Protein AF-X0UGD8-F1 (afdb_monomer_lite)

Secondary structure (DSSP, 8-state):
--BTTTEEEPPSPP-PPTT-S-----EEE---SS----EEEEEE--PPSSSPPPS--EEEEEE---SSPPPEEES-S-----TTS-------EEESS--SS-EEE-----TT-SSPBTTTB--PPSPEEE-TT-

InterPro domains:
  IPR003644 Na-Ca exchanger/integrin-beta4 [PF03160] (5-66)
  IPR038081 CalX-like domain superfamily [G3DSA:2.60.40.2030] (1-69)
  IPR038081 CalX-like domain superfamily [G3DSA:2.60.40.2030] (70-134)
  IPR038081 CalX-like domain superfamily [SSF141072] (4-68)
  IPR038081 CalX-like domain superfamily [SSF141072] (68-133)

Foldseek 3Di:
DDDPPFKHKDDDDDDQDPPGDDDDIDIGTDDPLADPAKDKDKDAADADPPDGDDPPGIDIDIDGDPPSDWDKDWPDPDDDDDPVDDDDDDTDIDTPDAHQAKDFAFDDDDPVDPDDDPPRDDDDDDDDIDGHPD

Radius of gyration: 26.18 Å; chains: 1; bounding box: 64×23×70 Å

Organism: NCBI:txid412755

Structure (mmCIF, N/CA/C/O backbone):
data_AF-X0UGD8-F1
#
_entry.id   AF-X0UGD8-F1
#
loop_
_atom_site.group_PDB
_atom_site.id
_atom_site.type_symbol
_atom_site.label_atom_id
_atom_site.label_alt_id
_atom_site.label_comp_id
_atom_site.label_asym_id
_atom_site.label_entity_id
_atom_site.label_seq_id
_atom_site.pdbx_PDB_ins_code
_atom_site.Cartn_x
_atom_site.Cartn_y
_atom_site.Cartn_z
_atom_site.occupancy
_atom_site.B_iso_or_equiv
_atom_site.auth_seq_id
_atom_site.auth_comp_id
_atom_site.auth_asym_id
_atom_site.auth_atom_id
_atom_site.pdbx_PDB_model_num
ATOM 1 N N . ALA A 1 1 ? 0.427 -1.119 -9.848 1.00 80.38 1 ALA A N 1
ATOM 2 C CA . ALA A 1 1 ? 0.998 -0.159 -10.786 1.00 80.38 1 ALA A CA 1
ATOM 3 C C . ALA A 1 1 ? 0.346 -0.364 -12.143 1.00 80.38 1 ALA A C 1
ATOM 5 O O . ALA A 1 1 ? 0.841 -1.088 -13.010 1.00 80.38 1 ALA A O 1
ATOM 6 N N . ALA A 1 2 ? -0.818 0.240 -12.306 1.00 86.06 2 ALA A N 1
ATOM 7 C CA . ALA A 1 2 ? -1.537 0.468 -13.531 1.00 86.06 2 ALA A CA 1
ATOM 8 C C . ALA A 1 2 ? -0.972 1.688 -14.278 1.00 86.06 2 ALA A C 1
ATOM 10 O O . ALA A 1 2 ? -0.637 2.732 -13.713 1.00 86.06 2 ALA A O 1
ATOM 11 N N . LEU A 1 3 ? -0.889 1.553 -15.603 1.00 86.19 3 LEU A N 1
ATOM 12 C CA . LEU A 1 3 ? -0.499 2.642 -16.492 1.00 86.19 3 LEU A CA 1
ATOM 13 C C . LEU A 1 3 ? -1.537 3.773 -16.418 1.00 86.19 3 LEU A C 1
ATOM 15 O O . LEU A 1 3 ? -2.735 3.515 -16.462 1.00 86.19 3 LEU A O 1
ATOM 19 N N . THR A 1 4 ? -1.072 5.020 -16.380 1.00 89.81 4 THR A N 1
ATOM 20 C CA . THR A 1 4 ? -1.844 6.273 -16.246 1.00 89.81 4 THR A CA 1
ATOM 21 C C . THR A 1 4 ? -2.548 6.519 -14.911 1.00 89.81 4 THR A C 1
ATOM 23 O O . THR A 1 4 ? -2.941 7.661 -14.684 1.00 89.81 4 THR A O 1
ATOM 26 N N . THR A 1 5 ? -2.645 5.521 -14.029 1.00 90.19 5 THR A N 1
ATOM 27 C CA . THR A 1 5 ? -3.079 5.720 -12.634 1.00 90.19 5 THR A CA 1
ATOM 28 C C . THR A 1 5 ? -1.874 5.926 -11.724 1.00 90.19 5 THR A C 1
ATOM 30 O O . THR A 1 5 ? -1.809 6.951 -11.057 1.00 90.19 5 THR A O 1
ATOM 33 N N . ASP A 1 6 ? -0.876 5.038 -11.812 1.00 92.44 6 ASP A N 1
ATOM 34 C CA . ASP A 1 6 ? 0.233 5.000 -10.838 1.00 92.44 6 ASP A CA 1
ATOM 35 C C . ASP A 1 6 ? 1.537 5.478 -11.477 1.00 92.44 6 ASP A C 1
ATOM 37 O O . ASP A 1 6 ? 2.432 6.023 -10.830 1.00 92.44 6 ASP A O 1
ATOM 41 N N . TYR A 1 7 ? 1.657 5.309 -12.797 1.00 96.62 7 TYR A N 1
ATOM 42 C CA . TYR A 1 7 ? 2.792 5.817 -13.555 1.00 96.62 7 TYR A CA 1
ATOM 43 C C . TYR A 1 7 ? 2.479 6.076 -15.029 1.00 96.62 7 TYR A C 1
ATOM 45 O O . TYR A 1 7 ? 1.563 5.511 -15.627 1.00 96.62 7 TYR A O 1
ATOM 53 N N . THR A 1 8 ? 3.323 6.889 -15.656 1.00 96.88 8 THR A N 1
ATOM 54 C CA . THR A 1 8 ? 3.482 6.951 -17.113 1.00 96.88 8 THR A CA 1
ATOM 55 C C . THR A 1 8 ? 4.902 6.561 -17.497 1.00 96.88 8 THR A C 1
ATOM 57 O O . THR A 1 8 ? 5.828 6.672 -16.694 1.00 96.88 8 THR A O 1
ATOM 60 N N . ILE A 1 9 ? 5.082 6.092 -18.728 1.00 96.62 9 ILE A N 1
ATOM 61 C CA . ILE A 1 9 ? 6.381 5.690 -19.269 1.00 96.62 9 ILE A CA 1
ATOM 62 C C . ILE A 1 9 ? 6.540 6.250 -20.680 1.00 96.62 9 ILE A C 1
ATOM 64 O O . ILE A 1 9 ? 5.570 6.341 -21.435 1.00 96.62 9 ILE A O 1
ATOM 68 N N . GLU A 1 10 ? 7.762 6.644 -21.031 1.00 93.56 10 GLU A N 1
ATOM 69 C CA . GLU A 1 10 ? 8.096 7.090 -22.383 1.00 93.56 10 GLU A CA 1
ATOM 70 C C . GLU A 1 10 ? 7.765 6.035 -23.449 1.00 93.56 10 GLU A C 1
ATOM 72 O O . GLU A 1 10 ? 7.836 4.823 -23.229 1.00 93.56 10 GLU A O 1
ATOM 77 N N . THR A 1 11 ? 7.423 6.504 -24.650 1.00 91.81 11 THR A N 1
ATOM 78 C CA . THR A 1 11 ? 7.095 5.621 -25.770 1.00 91.81 11 THR A CA 1
ATOM 79 C C . THR A 1 11 ? 8.330 4.878 -26.268 1.00 91.81 11 THR A C 1
ATOM 81 O O . THR A 1 11 ? 9.352 5.486 -26.580 1.00 91.81 11 THR A O 1
ATOM 84 N N . SER A 1 12 ? 8.199 3.566 -26.434 1.00 93.88 12 SER A N 1
ATOM 85 C CA . SER A 1 12 ? 9.190 2.732 -27.115 1.00 93.88 12 SER A CA 1
ATOM 86 C C . SER A 1 12 ? 9.176 2.969 -28.640 1.00 93.88 12 SER A C 1
ATOM 88 O O . SER A 1 12 ? 8.091 3.144 -29.203 1.00 93.88 12 SER A O 1
ATOM 90 N N . PRO A 1 13 ? 10.332 2.923 -29.339 1.00 95.62 13 PRO A N 1
ATOM 91 C CA . PRO A 1 13 ? 11.665 2.616 -28.816 1.00 95.62 13 PRO A CA 1
ATOM 92 C C . PRO A 1 13 ? 12.441 3.850 -28.337 1.00 95.62 13 PRO A C 1
ATOM 94 O O . PRO A 1 13 ? 12.318 4.939 -28.894 1.00 95.62 13 PRO A O 1
ATOM 97 N N . VAL A 1 14 ? 13.342 3.635 -27.375 1.00 95.62 14 VAL A N 1
ATOM 98 C CA . VAL A 1 14 ? 14.421 4.585 -27.061 1.00 95.62 14 VAL A CA 1
ATOM 99 C C . VAL A 1 14 ? 15.633 4.339 -27.960 1.00 95.62 14 VAL A C 1
ATOM 101 O O . VAL A 1 14 ? 15.907 3.206 -28.359 1.00 95.62 14 VAL A O 1
ATOM 104 N N . VAL A 1 15 ? 16.377 5.400 -28.278 1.00 96.62 15 VAL A N 1
ATOM 105 C CA . VAL A 1 15 ? 17.528 5.346 -29.193 1.00 96.62 15 VAL A CA 1
ATOM 106 C C . VAL A 1 15 ? 18.791 5.808 -28.471 1.00 96.62 15 VAL A C 1
ATOM 108 O O . VAL A 1 15 ? 18.820 6.891 -27.890 1.00 96.62 15 VAL A O 1
ATOM 111 N N . ILE A 1 16 ? 19.854 5.003 -28.543 1.00 97.69 16 ILE A N 1
ATOM 112 C CA . ILE A 1 16 ? 21.218 5.446 -28.231 1.00 97.69 16 ILE A CA 1
ATOM 113 C C . ILE A 1 16 ? 21.810 6.002 -29.528 1.00 97.69 16 ILE A C 1
ATOM 115 O O . ILE A 1 16 ? 21.930 5.284 -30.521 1.00 97.69 16 ILE A O 1
ATOM 119 N N . THR A 1 17 ? 22.136 7.293 -29.546 1.00 97.81 17 THR A N 1
ATOM 120 C CA . THR A 1 17 ? 22.688 7.954 -30.735 1.00 97.81 17 THR A CA 1
ATOM 121 C C . THR A 1 17 ? 24.126 7.511 -31.005 1.00 97.81 17 THR A C 1
ATOM 123 O O . THR A 1 17 ? 24.872 7.169 -30.088 1.00 97.81 17 THR A O 1
ATOM 126 N N . ALA A 1 18 ? 24.541 7.526 -32.275 1.00 97.50 18 ALA A N 1
ATOM 127 C CA . ALA A 1 18 ? 25.907 7.169 -32.651 1.00 97.50 18 ALA A CA 1
ATOM 128 C C . ALA A 1 18 ? 26.935 8.049 -31.916 1.00 97.5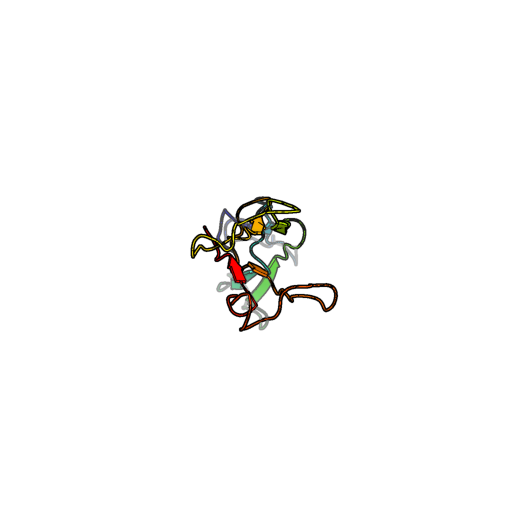0 18 ALA A C 1
ATOM 130 O O . ALA A 1 18 ? 26.804 9.271 -31.879 1.00 97.50 18 ALA A O 1
ATOM 131 N N . GLY A 1 19 ? 27.959 7.413 -31.344 1.00 97.56 19 GLY A N 1
ATOM 132 C CA . GLY A 1 19 ? 28.961 8.075 -30.501 1.00 97.56 19 GLY A CA 1
ATOM 133 C C . GLY A 1 19 ? 28.597 8.140 -29.013 1.00 97.56 19 GLY A C 1
ATOM 134 O O . GLY A 1 19 ? 29.473 8.436 -28.205 1.00 97.56 19 GLY A O 1
ATOM 135 N N . SER A 1 20 ? 27.358 7.804 -28.643 1.00 98.38 20 SER A N 1
ATOM 136 C CA . SER A 1 20 ? 26.913 7.674 -27.252 1.00 98.38 20 SER A CA 1
ATOM 137 C C . SER A 1 20 ? 26.922 6.211 -26.808 1.00 98.38 20 SER A C 1
ATOM 139 O O . SER A 1 20 ? 26.799 5.294 -27.620 1.00 98.38 20 SER A O 1
ATOM 141 N N . THR A 1 21 ? 27.039 5.984 -25.502 1.00 97.56 21 THR A N 1
ATOM 142 C CA . THR A 1 21 ? 26.987 4.642 -24.896 1.00 97.56 21 THR A CA 1
ATOM 143 C C . THR A 1 21 ? 25.755 4.424 -24.023 1.00 97.56 21 THR A C 1
ATOM 145 O O . THR A 1 21 ? 25.510 3.303 -23.586 1.00 97.56 21 THR A O 1
ATOM 148 N N . THR A 1 22 ? 24.973 5.473 -23.766 1.00 97.56 22 THR A N 1
ATOM 149 C CA . THR A 1 22 ? 23.823 5.436 -22.861 1.00 97.56 22 THR A CA 1
ATOM 150 C C . THR A 1 22 ? 22.646 6.238 -23.412 1.00 97.56 22 THR A C 1
ATOM 152 O O . THR A 1 22 ? 22.803 7.155 -24.218 1.00 97.56 22 THR A O 1
ATOM 155 N N . THR A 1 23 ? 21.454 5.860 -22.962 1.00 97.31 23 THR A N 1
ATOM 156 C CA . THR A 1 23 ? 20.204 6.622 -23.044 1.00 97.31 23 THR A CA 1
ATOM 157 C C . THR A 1 23 ? 19.368 6.267 -21.810 1.00 97.31 23 THR A C 1
ATOM 159 O O . THR A 1 23 ? 19.744 5.360 -21.060 1.00 97.31 23 THR A O 1
ATOM 162 N N . THR A 1 24 ? 18.264 6.963 -21.576 1.00 96.56 24 THR A N 1
ATOM 163 C CA . THR A 1 24 ? 17.376 6.736 -20.426 1.00 96.56 24 THR A CA 1
ATOM 164 C C . THR A 1 24 ? 15.974 6.363 -20.890 1.00 96.56 24 THR A C 1
ATOM 166 O O . THR A 1 24 ? 15.558 6.767 -21.970 1.00 96.56 24 THR A O 1
ATOM 169 N N . ILE A 1 25 ? 15.261 5.590 -20.070 1.00 96.88 25 ILE A N 1
ATOM 170 C CA . ILE A 1 25 ? 13.809 5.405 -20.158 1.00 96.88 25 ILE A CA 1
ATOM 171 C C . ILE A 1 25 ? 13.230 6.122 -18.944 1.00 96.88 25 ILE A C 1
ATOM 173 O O . ILE A 1 25 ? 13.575 5.767 -17.815 1.00 96.88 25 ILE A O 1
ATOM 177 N N . THR A 1 26 ? 12.383 7.122 -19.160 1.00 96.56 26 THR A N 1
ATOM 178 C CA . THR A 1 26 ? 11.749 7.850 -18.054 1.00 96.56 26 THR A CA 1
ATOM 179 C C . THR A 1 26 ? 10.421 7.199 -17.673 1.00 96.56 26 THR A C 1
ATOM 181 O O . THR A 1 26 ? 9.535 7.031 -18.514 1.00 96.56 26 THR A O 1
ATOM 184 N N . ILE A 1 27 ? 10.275 6.872 -16.387 1.00 96.94 27 ILE A N 1
ATOM 185 C CA . ILE A 1 27 ? 9.002 6.539 -15.741 1.00 96.94 27 ILE A CA 1
ATOM 186 C C . ILE A 1 27 ? 8.653 7.697 -14.805 1.00 96.94 27 ILE A C 1
ATOM 188 O O . ILE A 1 27 ? 9.467 8.077 -13.966 1.00 96.94 27 ILE A O 1
ATOM 192 N N . THR A 1 28 ? 7.459 8.264 -14.954 1.00 96.38 28 THR A N 1
ATOM 193 C CA . THR A 1 28 ? 6.936 9.304 -14.058 1.00 96.38 28 THR A CA 1
ATOM 194 C C . THR A 1 28 ? 5.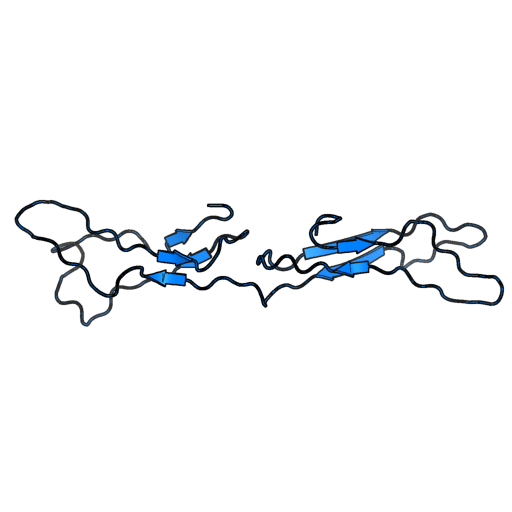867 8.689 -13.170 1.00 96.38 28 THR A C 1
ATOM 196 O O . THR A 1 28 ? 4.851 8.235 -13.691 1.00 96.38 28 THR A O 1
ATOM 199 N N . VAL A 1 29 ? 6.098 8.678 -11.858 1.00 95.75 29 VAL A N 1
ATOM 200 C CA . VAL A 1 29 ? 5.125 8.223 -10.852 1.00 95.75 29 VAL A CA 1
ATOM 201 C C . VAL A 1 29 ? 4.039 9.282 -10.675 1.00 95.75 29 VAL A C 1
ATOM 203 O O . VAL A 1 29 ? 4.331 10.480 -10.673 1.00 95.75 29 VAL A O 1
ATOM 206 N N . ILE A 1 30 ? 2.796 8.839 -10.540 1.00 94.38 30 ILE A N 1
ATOM 207 C CA . ILE A 1 30 ? 1.631 9.676 -10.272 1.00 94.38 30 ILE A CA 1
ATOM 208 C C . ILE A 1 30 ? 1.254 9.463 -8.807 1.00 94.38 30 ILE A C 1
ATOM 210 O O . ILE A 1 30 ? 1.078 8.331 -8.380 1.00 94.38 30 ILE A O 1
ATOM 214 N N . ASN A 1 31 ? 1.141 10.548 -8.039 1.00 91.50 31 ASN A N 1
ATOM 215 C CA . ASN A 1 31 ? 0.492 10.501 -6.731 1.00 91.50 31 ASN A CA 1
ATOM 216 C C . ASN A 1 31 ? -0.991 10.846 -6.939 1.00 91.50 31 ASN A C 1
ATOM 218 O O . ASN A 1 31 ? -1.301 11.919 -7.466 1.00 91.50 31 ASN A O 1
ATOM 222 N N . ASN A 1 32 ? -1.873 9.922 -6.563 1.00 89.62 32 ASN A N 1
ATOM 223 C CA . ASN A 1 32 ? -3.327 10.035 -6.686 1.00 89.62 32 ASN A CA 1
ATOM 224 C C . ASN A 1 32 ? -4.029 10.247 -5.323 1.00 89.62 32 ASN A C 1
ATOM 226 O O . ASN A 1 32 ? -5.258 10.227 -5.262 1.00 89.62 32 ASN A O 1
ATOM 230 N N . ASN A 1 33 ? -3.261 10.477 -4.253 1.00 89.56 33 ASN A N 1
ATOM 231 C CA . ASN A 1 33 ? -3.715 10.661 -2.876 1.00 89.56 33 ASN A CA 1
ATOM 232 C C . ASN A 1 33 ? -4.479 9.474 -2.263 1.00 89.56 33 ASN A C 1
ATOM 234 O O . ASN A 1 33 ? -5.283 9.681 -1.354 1.00 89.56 33 ASN A O 1
ATOM 238 N N . THR A 1 34 ? -4.238 8.249 -2.735 1.00 89.69 34 THR A N 1
ATOM 239 C CA . THR A 1 34 ? -4.879 7.034 -2.220 1.00 89.69 34 THR A CA 1
ATOM 240 C C . THR A 1 34 ? -3.831 5.982 -1.882 1.00 89.69 34 THR A C 1
ATOM 242 O O . THR A 1 34 ? -3.046 5.608 -2.740 1.00 89.69 34 THR A O 1
ATOM 245 N N . TYR A 1 35 ? -3.851 5.467 -0.646 1.00 92.69 35 TYR A N 1
ATOM 246 C CA . TYR A 1 35 ? -2.942 4.391 -0.241 1.00 92.69 35 TYR A CA 1
ATOM 247 C C . TYR A 1 35 ? -3.273 3.058 -0.920 1.00 92.69 35 TYR A C 1
ATOM 249 O O . TYR A 1 35 ? -4.278 2.420 -0.594 1.00 92.69 35 TYR A O 1
ATOM 257 N N . GLU A 1 36 ? -2.366 2.610 -1.788 1.00 90.88 36 GLU A N 1
ATOM 258 C CA . GLU A 1 36 ? -2.468 1.358 -2.561 1.00 90.88 36 GLU A CA 1
ATOM 259 C C . GLU A 1 36 ? -1.430 0.298 -2.127 1.00 90.88 36 GLU A C 1
ATOM 261 O O . GLU A 1 36 ? -1.476 -0.861 -2.548 1.00 90.88 36 GLU A O 1
ATOM 266 N N . GLY A 1 37 ? -0.508 0.666 -1.230 1.00 90.62 37 GLY A N 1
ATOM 267 C CA . GLY A 1 37 ? 0.630 -0.164 -0.833 1.00 90.62 37 GLY A CA 1
ATOM 268 C C . GLY A 1 37 ? 1.776 -0.147 -1.852 1.00 90.62 37 GLY A C 1
ATOM 269 O O . GLY A 1 37 ? 1.851 0.713 -2.724 1.00 90.62 37 GLY A O 1
ATOM 270 N N . ASP A 1 38 ? 2.711 -1.092 -1.712 1.00 93.44 38 ASP A N 1
ATOM 271 C CA . ASP A 1 38 ? 3.855 -1.201 -2.622 1.00 93.44 38 ASP A CA 1
ATOM 272 C C . ASP A 1 38 ? 3.459 -1.888 -3.932 1.00 93.44 38 ASP A C 1
ATOM 274 O O . ASP A 1 38 ? 2.948 -3.012 -3.950 1.00 93.44 38 ASP A O 1
ATOM 278 N N . GLU A 1 39 ? 3.819 -1.267 -5.049 1.00 94.62 39 GLU A N 1
ATOM 279 C CA . GLU A 1 39 ? 3.507 -1.767 -6.380 1.00 94.62 39 GLU A CA 1
ATOM 280 C C . GLU A 1 39 ? 4.752 -1.864 -7.265 1.00 94.62 39 GLU A C 1
ATOM 282 O O . GLU A 1 39 ? 5.754 -1.197 -7.024 1.00 94.62 39 GLU A O 1
ATOM 287 N N . THR A 1 40 ? 4.724 -2.684 -8.323 1.00 96.56 40 THR A N 1
ATOM 288 C CA . THR A 1 40 ? 5.897 -2.864 -9.200 1.00 96.56 40 THR A CA 1
ATOM 289 C C . THR A 1 40 ? 5.616 -2.576 -10.667 1.00 96.56 40 THR A C 1
ATOM 291 O O . THR A 1 40 ? 4.570 -2.937 -11.201 1.00 96.56 40 THR A O 1
ATOM 294 N N . VAL A 1 41 ? 6.600 -1.970 -11.336 1.00 97.56 41 VAL A N 1
ATOM 295 C CA . VAL A 1 41 ? 6.653 -1.801 -12.792 1.00 97.56 41 VAL A CA 1
ATOM 296 C C . VAL A 1 41 ? 7.813 -2.628 -13.327 1.00 97.56 41 VAL A C 1
ATOM 298 O O . VAL A 1 41 ? 8.963 -2.411 -12.947 1.00 97.56 41 VAL A O 1
ATOM 301 N N . ILE A 1 42 ? 7.515 -3.573 -14.217 1.00 97.25 42 ILE A N 1
ATOM 302 C CA . ILE A 1 42 ? 8.512 -4.439 -14.853 1.00 97.25 42 ILE A CA 1
ATOM 303 C C . ILE A 1 42 ? 8.674 -4.009 -16.312 1.00 97.25 42 ILE A C 1
ATOM 305 O O . ILE A 1 42 ? 7.710 -3.985 -17.074 1.00 97.25 42 ILE A O 1
ATOM 309 N N . VAL A 1 43 ? 9.902 -3.672 -16.703 1.00 97.00 43 VAL A N 1
ATOM 310 C CA . VAL A 1 43 ? 10.279 -3.289 -18.066 1.00 97.00 43 VAL A CA 1
ATOM 311 C C . VAL A 1 43 ? 11.139 -4.390 -18.673 1.00 97.00 43 VAL A C 1
ATOM 313 O O . VAL A 1 43 ? 12.275 -4.612 -18.248 1.00 97.00 43 VAL A O 1
ATOM 316 N N . ASP A 1 44 ? 10.614 -5.047 -19.705 1.00 97.00 44 ASP A N 1
ATOM 317 C CA . ASP A 1 44 ? 11.342 -6.037 -20.494 1.00 97.00 44 ASP A CA 1
ATOM 318 C C . ASP A 1 44 ? 11.951 -5.401 -21.749 1.00 97.00 44 ASP A C 1
ATOM 320 O O . ASP A 1 44 ? 11.267 -4.807 -22.585 1.00 97.00 44 ASP A O 1
ATOM 324 N N . MET A 1 45 ? 13.261 -5.557 -21.921 1.00 97.00 45 MET A N 1
ATOM 325 C CA . MET A 1 45 ? 13.957 -5.118 -23.125 1.00 97.00 45 MET A CA 1
ATOM 326 C C . MET A 1 45 ? 13.578 -6.017 -24.310 1.00 97.00 45 MET A C 1
ATOM 328 O O . MET A 1 45 ? 13.684 -7.245 -24.234 1.00 97.00 45 MET A O 1
ATOM 332 N N . GLY A 1 46 ? 13.205 -5.415 -25.440 1.00 96.19 46 GLY A N 1
ATOM 333 C CA . GLY A 1 46 ? 13.040 -6.126 -26.713 1.00 96.19 46 GLY A CA 1
ATOM 334 C C . GLY A 1 46 ? 14.364 -6.649 -27.291 1.00 96.19 46 GLY A C 1
ATOM 335 O O . GLY A 1 46 ? 15.402 -6.650 -26.630 1.00 96.19 46 GLY A O 1
ATOM 336 N N . VAL A 1 47 ? 14.346 -7.098 -28.548 1.00 96.12 47 VAL A N 1
ATOM 337 C CA . VAL A 1 47 ? 15.582 -7.410 -29.287 1.00 96.12 47 VAL A CA 1
ATOM 338 C C . VAL A 1 47 ? 16.127 -6.104 -29.876 1.00 96.12 47 VAL A C 1
ATOM 340 O O . VAL A 1 47 ? 15.431 -5.495 -30.693 1.00 96.12 47 VAL A O 1
ATOM 343 N N . PRO A 1 48 ? 17.321 -5.637 -29.471 1.00 97.00 48 PRO A N 1
ATOM 344 C CA . PRO A 1 48 ? 17.880 -4.410 -30.014 1.00 97.00 48 PRO A CA 1
ATOM 345 C C . PRO A 1 48 ? 18.347 -4.616 -31.461 1.00 97.00 48 PRO A C 1
ATOM 347 O O . PRO A 1 48 ? 18.697 -5.717 -31.884 1.00 97.00 48 PRO A O 1
ATOM 350 N N . THR A 1 49 ? 18.352 -3.539 -32.240 1.00 97.81 49 THR A N 1
ATOM 351 C CA . THR A 1 49 ? 18.885 -3.534 -33.608 1.00 97.81 49 THR A CA 1
ATOM 352 C C . THR A 1 49 ? 20.331 -3.054 -33.606 1.00 97.81 49 THR A C 1
ATOM 354 O O . THR A 1 49 ? 20.641 -2.082 -32.920 1.00 97.81 49 THR A O 1
ATOM 357 N N . ASN A 1 50 ? 21.190 -3.654 -34.437 1.00 97.38 50 ASN A N 1
ATOM 358 C CA . ASN A 1 50 ? 22.624 -3.326 -34.543 1.00 97.38 50 ASN A CA 1
ATOM 359 C C . ASN A 1 50 ? 23.435 -3.573 -33.255 1.00 97.38 50 ASN A C 1
ATOM 361 O O . ASN A 1 50 ? 24.532 -3.038 -33.102 1.00 97.38 50 ASN A O 1
ATOM 365 N N . SER A 1 51 ? 22.912 -4.392 -32.345 1.00 96.62 51 SER A N 1
ATOM 366 C CA . SER A 1 51 ? 23.625 -4.906 -31.180 1.00 96.62 51 SER A CA 1
ATOM 367 C C . SER A 1 51 ? 23.022 -6.236 -30.736 1.00 96.62 51 SER A C 1
ATOM 369 O O . SER A 1 51 ? 21.899 -6.575 -31.111 1.00 96.62 51 SER A O 1
ATOM 371 N N . ASP A 1 52 ? 23.769 -6.976 -29.923 1.00 96.94 52 ASP A N 1
ATOM 372 C CA . ASP A 1 52 ? 23.243 -8.140 -29.220 1.00 96.94 52 ASP A CA 1
ATOM 373 C C . ASP A 1 52 ? 22.613 -7.720 -27.887 1.00 96.94 52 ASP A C 1
ATOM 375 O O . ASP A 1 52 ? 23.069 -6.793 -27.210 1.00 96.94 52 ASP A O 1
ATOM 379 N N . LYS A 1 53 ? 21.557 -8.433 -27.490 1.00 96.50 53 LYS A N 1
ATOM 380 C CA . LYS A 1 53 ? 20.905 -8.251 -26.192 1.00 96.50 53 LYS A CA 1
ATOM 381 C C . LYS A 1 53 ? 21.804 -8.794 -25.075 1.00 96.50 53 LYS A C 1
ATOM 383 O O . LYS A 1 53 ? 22.249 -9.938 -25.133 1.00 96.50 53 LYS A O 1
ATOM 388 N N . GLY A 1 54 ? 22.048 -7.985 -24.046 1.00 96.94 54 GLY A N 1
ATOM 389 C CA . GLY A 1 54 ? 22.810 -8.397 -22.864 1.00 96.94 54 GLY A CA 1
ATOM 390 C C . GLY A 1 54 ? 22.025 -9.315 -21.916 1.00 96.94 54 GLY A C 1
ATOM 391 O O . GLY A 1 54 ? 20.817 -9.501 -22.062 1.00 96.94 54 GLY A O 1
ATOM 392 N N . ALA A 1 55 ? 22.716 -9.859 -20.908 1.00 97.69 55 ALA A N 1
ATOM 393 C CA . ALA A 1 55 ? 22.115 -10.754 -19.914 1.00 97.69 55 ALA A CA 1
ATOM 394 C C . ALA A 1 55 ? 21.051 -10.048 -19.052 1.00 97.69 55 ALA A C 1
ATOM 396 O O . ALA A 1 55 ? 19.927 -10.535 -18.921 1.00 97.69 55 ALA A O 1
ATOM 397 N N . THR A 1 56 ? 21.382 -8.876 -18.503 1.00 98.00 56 THR A N 1
ATOM 398 C CA . THR A 1 56 ? 20.427 -8.047 -17.758 1.00 98.00 56 THR A CA 1
ATOM 399 C C . THR A 1 56 ? 19.521 -7.328 -18.739 1.00 98.00 56 THR A C 1
ATOM 401 O O . THR A 1 56 ? 19.938 -6.394 -19.420 1.00 98.00 56 THR A O 1
ATOM 404 N N . SER A 1 57 ? 18.280 -7.788 -18.829 1.00 97.38 57 SER A N 1
ATOM 405 C CA . SER A 1 57 ? 17.329 -7.289 -19.819 1.00 97.38 57 SER A CA 1
ATOM 406 C C . SER A 1 57 ? 15.907 -7.116 -19.308 1.00 97.38 57 SER A C 1
ATOM 408 O O . SER A 1 57 ? 15.018 -6.775 -20.084 1.00 97.38 57 SER A O 1
ATOM 410 N N . GLN A 1 58 ? 15.719 -7.318 -18.011 1.00 98.12 58 GLN A N 1
ATOM 411 C CA . GLN A 1 58 ? 14.514 -6.973 -17.285 1.00 98.12 58 GLN A CA 1
ATOM 412 C C . GLN A 1 58 ? 14.912 -5.990 -16.189 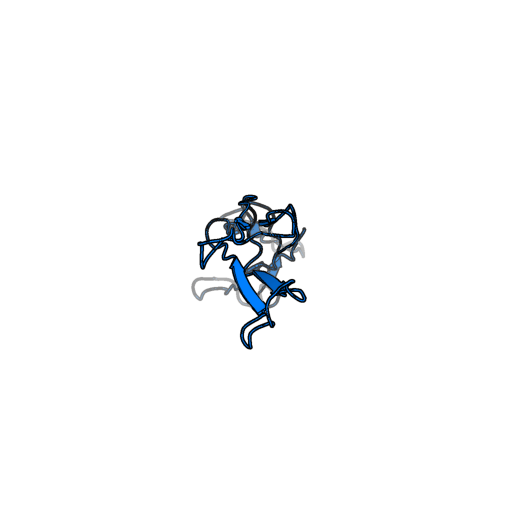1.00 98.12 58 GLN A C 1
ATOM 414 O O . GLN A 1 58 ? 15.957 -6.152 -15.550 1.00 98.12 58 GLN A O 1
ATOM 419 N N . HIS A 1 59 ? 14.096 -4.965 -15.999 1.00 97.69 59 HIS A N 1
ATOM 420 C CA . HIS A 1 59 ? 14.244 -4.003 -14.923 1.00 97.69 59 HIS A CA 1
ATOM 421 C C . HIS A 1 59 ? 12.937 -3.925 -14.143 1.00 97.69 59 HIS A C 1
ATOM 423 O O . HIS A 1 59 ? 11.885 -3.733 -14.745 1.00 97.69 59 HIS A O 1
ATOM 429 N N . THR A 1 60 ? 13.010 -4.058 -12.821 1.00 97.94 60 THR A N 1
ATOM 430 C CA . THR A 1 60 ? 11.854 -3.922 -11.930 1.00 97.94 60 THR A CA 1
ATOM 431 C C . THR A 1 60 ? 12.046 -2.690 -11.063 1.00 97.94 60 THR A C 1
ATOM 433 O O . THR A 1 60 ? 13.052 -2.577 -10.363 1.00 97.94 60 THR A O 1
ATOM 436 N N . LEU A 1 61 ? 11.074 -1.788 -11.113 1.00 97.25 61 LEU A N 1
ATOM 437 C CA . LEU A 1 61 ? 10.934 -0.637 -10.229 1.00 97.25 61 LEU A CA 1
ATOM 438 C C . LEU A 1 61 ? 9.825 -0.930 -9.213 1.00 97.25 61 LEU A C 1
ATOM 440 O O . LEU A 1 61 ? 8.800 -1.495 -9.591 1.00 97.25 61 LEU A O 1
ATOM 444 N N . THR A 1 62 ? 10.005 -0.499 -7.965 1.00 97.38 62 THR A N 1
ATOM 445 C CA . THR A 1 62 ? 8.947 -0.478 -6.944 1.00 97.38 62 THR A CA 1
ATOM 446 C C . THR A 1 62 ? 8.488 0.960 -6.717 1.00 97.38 62 THR A C 1
ATOM 448 O O . THR A 1 62 ? 9.322 1.844 -6.518 1.00 97.38 62 THR A O 1
ATOM 451 N N . ILE A 1 63 ? 7.177 1.183 -6.762 1.00 95.69 63 ILE A N 1
ATOM 452 C CA . ILE A 1 63 ? 6.507 2.414 -6.348 1.00 95.69 63 ILE A CA 1
ATOM 453 C C . ILE A 1 63 ? 6.043 2.188 -4.909 1.00 95.69 63 ILE A C 1
ATOM 455 O O . ILE A 1 63 ? 5.359 1.206 -4.639 1.00 95.69 63 ILE A O 1
ATOM 459 N N . THR A 1 64 ? 6.463 3.065 -4.000 1.00 94.12 64 THR A N 1
ATOM 460 C CA . THR A 1 64 ? 6.064 3.035 -2.588 1.00 94.12 64 THR A CA 1
ATOM 461 C C . THR A 1 64 ? 5.150 4.216 -2.314 1.00 94.12 64 THR A C 1
ATOM 463 O O . THR A 1 64 ? 5.523 5.349 -2.637 1.00 94.12 64 THR A O 1
ATOM 466 N N . ASP A 1 65 ? 4.031 3.980 -1.650 1.00 90.06 65 ASP A N 1
ATOM 467 C CA . ASP A 1 65 ? 3.150 5.034 -1.175 1.00 90.06 65 ASP A CA 1
ATOM 468 C C . ASP A 1 65 ? 2.871 4.814 0.304 1.00 90.06 65 ASP A C 1
ATOM 470 O O . ASP A 1 65 ? 2.163 3.895 0.656 1.00 90.06 65 ASP A O 1
ATOM 474 N N . GLU A 1 66 ? 3.450 5.629 1.180 1.00 82.56 66 GLU A N 1
ATOM 475 C CA . GLU A 1 66 ? 3.194 5.574 2.627 1.00 82.56 66 GLU A CA 1
ATOM 476 C C . GLU A 1 66 ? 2.598 6.888 3.156 1.00 82.56 66 GLU A C 1
ATOM 478 O O . GLU A 1 66 ? 2.247 6.988 4.334 1.00 82.56 66 GLU A O 1
ATOM 483 N N . GLY A 1 67 ? 2.518 7.911 2.300 1.00 86.06 67 GLY A N 1
ATOM 484 C CA . GLY A 1 67 ? 2.089 9.258 2.671 1.00 86.06 67 GLY A CA 1
ATOM 485 C C . GLY A 1 67 ? 0.574 9.422 2.675 1.00 86.06 67 GLY A C 1
ATOM 486 O O . GLY A 1 67 ? 0.068 10.254 3.426 1.00 86.06 67 GLY A O 1
ATOM 487 N N . ASP A 1 68 ? -0.128 8.603 1.894 1.00 90.19 68 ASP A N 1
ATOM 488 C CA . ASP A 1 68 ? -1.559 8.745 1.630 1.00 90.19 68 ASP A CA 1
ATOM 489 C C . ASP A 1 68 ? -2.428 7.777 2.468 1.00 90.19 68 ASP A C 1
ATOM 491 O O . ASP A 1 68 ? -3.601 7.535 2.183 1.00 90.19 68 ASP A O 1
ATOM 495 N N . ARG A 1 69 ? -1.873 7.223 3.559 1.00 91.38 69 ARG A N 1
ATOM 496 C CA . ARG A 1 69 ? -2.619 6.372 4.505 1.00 91.38 69 ARG A CA 1
ATOM 497 C C . ARG A 1 69 ? -3.729 7.158 5.210 1.00 91.38 69 ARG A C 1
ATOM 499 O O . ARG A 1 69 ? -3.457 8.093 5.965 1.00 91.38 69 ARG A O 1
ATOM 506 N N . ALA A 1 70 ? -4.967 6.686 5.081 1.00 92.75 70 ALA A N 1
ATOM 507 C CA . ALA A 1 70 ? -6.099 7.203 5.843 1.00 92.75 70 ALA A CA 1
ATOM 508 C C . ALA A 1 70 ? -5.952 6.959 7.360 1.00 92.75 70 ALA A C 1
ATOM 510 O O . ALA A 1 70 ? -5.337 5.991 7.820 1.00 92.75 70 ALA A O 1
ATOM 511 N N . THR A 1 71 ? -6.565 7.833 8.159 1.00 94.88 71 THR A N 1
ATOM 512 C CA . THR A 1 71 ? -6.649 7.673 9.623 1.00 94.88 71 THR A CA 1
ATOM 513 C C . THR A 1 71 ? -7.964 7.008 10.020 1.00 94.88 71 THR A C 1
ATOM 515 O O . THR A 1 71 ? -8.972 7.222 9.359 1.00 94.88 71 THR A O 1
ATOM 518 N N . VAL A 1 72 ? -7.979 6.222 11.104 1.00 96.69 72 VAL A N 1
ATOM 519 C CA . VAL A 1 72 ? -9.205 5.614 11.661 1.00 96.69 72 VAL A CA 1
ATOM 520 C C . VAL A 1 72 ? -9.519 6.215 13.026 1.00 96.69 72 VAL A C 1
ATOM 522 O O . VAL A 1 72 ? -8.641 6.304 13.885 1.00 96.69 72 VAL A O 1
ATOM 525 N N . GLN A 1 73 ? -10.788 6.541 13.265 1.00 97.69 73 GLN A N 1
ATOM 526 C CA . GLN A 1 73 ? -11.292 6.963 14.573 1.00 97.69 73 GLN A CA 1
ATOM 527 C C . GLN A 1 73 ? -12.666 6.365 14.891 1.00 97.69 73 GLN A C 1
ATOM 529 O O . GLN A 1 73 ? -13.419 5.999 13.992 1.00 97.69 73 GLN A O 1
ATOM 534 N N . PHE A 1 74 ? -13.036 6.321 16.174 1.00 98.00 74 PHE A N 1
ATOM 535 C CA . PHE A 1 74 ? -14.438 6.129 16.548 1.00 98.00 74 PHE A CA 1
ATOM 536 C C . PHE A 1 74 ? -15.247 7.394 16.235 1.00 98.00 74 PHE A C 1
ATOM 538 O O . PHE A 1 74 ? -14.758 8.512 16.418 1.00 98.00 74 PHE A O 1
ATOM 545 N N . THR A 1 75 ? -16.495 7.238 15.792 1.00 97.94 75 THR A N 1
ATOM 546 C CA . THR A 1 75 ? -17.378 8.385 15.500 1.00 97.94 75 THR A CA 1
ATOM 547 C C . THR A 1 75 ? -17.859 9.108 16.759 1.00 97.94 75 THR A C 1
ATOM 549 O O . THR A 1 75 ? -18.232 10.279 16.693 1.00 97.94 75 THR A O 1
ATOM 552 N N . ALA A 1 76 ? -17.831 8.434 17.910 1.00 97.56 76 ALA A N 1
ATOM 553 C CA . ALA A 1 76 ? -18.235 8.976 19.199 1.00 97.56 76 ALA A CA 1
ATOM 554 C C . ALA A 1 76 ? -17.298 8.500 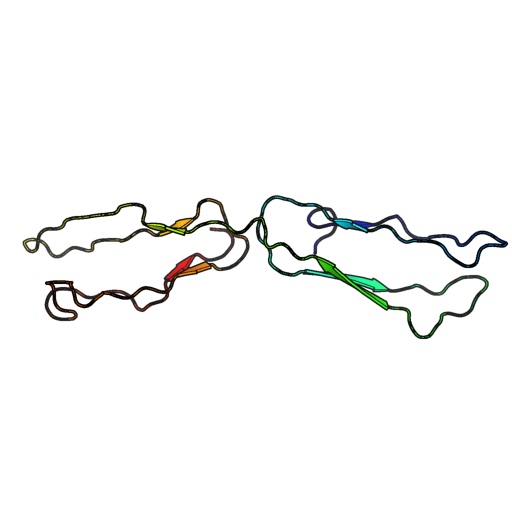20.316 1.00 97.56 76 ALA A C 1
ATOM 556 O O . ALA A 1 76 ? -16.807 7.372 20.301 1.00 97.56 76 ALA A O 1
ATOM 557 N N . SER A 1 77 ? -17.073 9.363 21.310 1.00 97.38 77 SER A N 1
ATOM 558 C CA . SER A 1 77 ? -16.285 9.036 22.506 1.00 97.38 77 SER A CA 1
ATOM 559 C C . SER A 1 77 ? -17.105 8.334 23.590 1.00 97.38 77 SER A C 1
ATOM 561 O O . SER A 1 77 ? -16.535 7.667 24.452 1.00 97.38 77 SER A O 1
ATOM 563 N N . THR A 1 78 ? -18.431 8.486 23.565 1.00 96.50 78 THR A N 1
ATOM 564 C CA . THR A 1 78 ? -19.366 7.870 24.511 1.00 96.50 78 THR A CA 1
ATOM 565 C C . THR A 1 78 ? -20.688 7.528 23.827 1.00 96.50 78 THR A C 1
ATOM 567 O O . THR A 1 78 ? -21.080 8.147 22.839 1.00 96.50 78 THR A O 1
ATOM 570 N N . GLN A 1 79 ? -21.386 6.538 24.378 1.00 95.69 79 GLN A N 1
ATOM 571 C CA . GLN A 1 79 ? -22.741 6.142 23.998 1.00 95.69 79 GLN A CA 1
ATOM 572 C C . GLN A 1 79 ? -23.467 5.586 25.228 1.00 95.69 79 GLN A C 1
ATOM 574 O O . GLN A 1 79 ? -22.820 5.163 26.188 1.00 95.69 79 GLN A O 1
ATOM 579 N N . SER A 1 80 ? -24.798 5.575 25.206 1.00 93.94 80 SER A N 1
ATOM 580 C CA . SER A 1 80 ? -25.624 5.001 26.271 1.00 93.94 80 SER A CA 1
ATOM 581 C C . SER A 1 80 ? -26.740 4.129 25.698 1.00 93.94 80 SER A C 1
ATOM 583 O O . SER A 1 80 ? -27.204 4.335 24.579 1.00 93.94 80 SER A O 1
ATOM 585 N N . GLY A 1 81 ? -27.164 3.145 26.486 1.00 91.62 81 GLY A N 1
ATOM 586 C CA . GLY A 1 81 ? -28.305 2.272 26.223 1.00 91.62 81 GLY A CA 1
ATOM 587 C C . GLY A 1 81 ? -29.014 1.945 27.537 1.00 91.62 81 GLY A C 1
ATOM 588 O O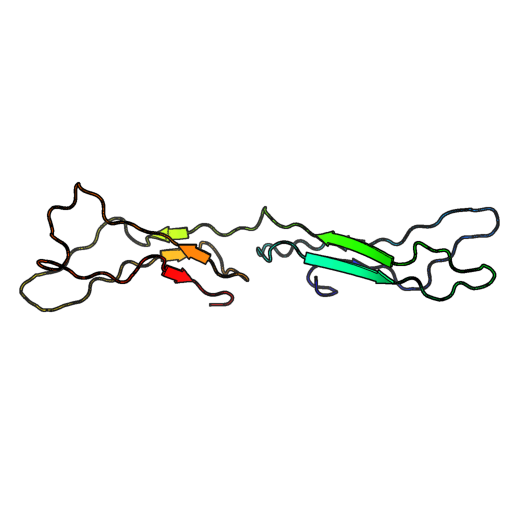 . GLY A 1 81 ? -28.469 2.212 28.608 1.00 91.62 81 GLY A O 1
ATOM 589 N N . THR A 1 82 ? -30.228 1.402 27.456 1.00 90.50 82 THR A N 1
ATOM 590 C CA . THR A 1 82 ? -30.981 0.926 28.629 1.00 90.50 82 THR A CA 1
ATOM 591 C C . THR A 1 82 ? -30.962 -0.598 28.693 1.00 90.50 82 THR A C 1
ATOM 593 O O . THR A 1 82 ? -31.030 -1.253 27.655 1.00 90.50 82 THR A O 1
ATOM 596 N N . GLU A 1 83 ? -30.895 -1.156 29.903 1.00 90.12 83 GLU A N 1
ATOM 597 C CA . GLU A 1 83 ? -31.052 -2.597 30.145 1.00 90.12 83 GLU A CA 1
ATOM 598 C C . GLU A 1 83 ? -32.515 -3.058 30.036 1.00 90.12 83 GLU A C 1
ATOM 600 O O . GLU A 1 83 ? -32.780 -4.235 29.798 1.00 90.12 83 GLU A O 1
ATOM 605 N N . ASP A 1 84 ? -33.471 -2.126 30.129 1.00 87.81 84 ASP A N 1
ATOM 606 C CA . ASP A 1 84 ? -34.910 -2.422 30.109 1.00 87.81 84 ASP A CA 1
ATOM 607 C C . ASP A 1 84 ? -35.401 -2.937 28.747 1.00 87.81 84 ASP A C 1
ATOM 609 O O . ASP A 1 84 ? -36.539 -3.386 28.602 1.00 87.81 84 ASP A O 1
ATOM 613 N N . THR A 1 85 ? -34.580 -2.837 27.703 1.00 80.25 85 THR A N 1
ATOM 614 C CA . THR A 1 85 ? -34.898 -3.333 26.365 1.00 80.25 85 THR A CA 1
ATOM 615 C C . THR A 1 85 ? -33.668 -3.998 25.776 1.00 80.25 85 THR A C 1
ATOM 617 O O . THR A 1 85 ? -32.639 -3.351 25.600 1.00 80.25 85 THR A O 1
ATOM 620 N N . ALA A 1 86 ? -33.785 -5.284 25.431 1.00 71.38 86 ALA A N 1
ATOM 621 C CA . ALA A 1 86 ? -32.734 -5.986 24.706 1.00 71.38 86 ALA A CA 1
ATOM 622 C C . ALA A 1 86 ? -32.406 -5.217 23.416 1.00 71.38 86 ALA A C 1
ATOM 624 O O . ALA A 1 86 ? -33.275 -5.019 22.564 1.00 71.38 86 ALA A O 1
ATOM 625 N N . GLY A 1 87 ? -31.161 -4.764 23.293 1.00 84.62 87 GLY A N 1
ATOM 626 C CA . GLY A 1 87 ? -30.720 -3.924 22.192 1.00 84.62 87 GLY A CA 1
ATOM 627 C C . GLY A 1 87 ? -29.229 -4.068 21.925 1.00 84.62 87 GLY A C 1
ATOM 628 O O . GLY A 1 87 ? -28.470 -4.573 22.750 1.00 84.62 87 GLY A O 1
ATOM 629 N N . THR A 1 88 ? -28.822 -3.617 20.745 1.00 91.31 88 THR A N 1
ATOM 630 C CA . THR A 1 88 ? -27.424 -3.583 20.317 1.00 91.31 88 THR A CA 1
ATOM 631 C C . THR A 1 88 ? -26.940 -2.141 20.341 1.00 91.31 88 THR A C 1
ATOM 633 O O . THR A 1 88 ? -27.620 -1.250 19.833 1.00 91.31 88 THR A O 1
ATOM 636 N N . LEU A 1 89 ? -25.754 -1.917 20.908 1.00 94.31 89 LEU A N 1
ATOM 637 C CA . LEU A 1 89 ? -25.010 -0.674 20.733 1.00 94.31 89 LEU A CA 1
ATOM 638 C C . LEU A 1 89 ? -23.919 -0.905 19.689 1.00 94.31 89 LEU A C 1
ATOM 640 O O . LEU A 1 89 ? -23.131 -1.841 19.815 1.00 94.31 89 LEU A O 1
ATOM 644 N N . THR A 1 90 ? -23.869 -0.050 18.673 1.00 95.25 90 THR A N 1
ATOM 645 C CA . THR A 1 90 ? -22.888 -0.143 17.588 1.00 95.25 90 THR A CA 1
ATOM 646 C C . THR A 1 90 ? -21.808 0.910 17.784 1.00 95.25 90 THR A C 1
ATOM 648 O O . THR A 1 90 ? -22.100 2.102 17.806 1.00 95.25 90 THR A O 1
ATOM 651 N N . ILE A 1 91 ? -20.553 0.469 17.898 1.00 96.38 91 ILE A N 1
ATOM 652 C CA . ILE A 1 91 ? -19.387 1.355 17.869 1.00 96.38 91 ILE A CA 1
ATOM 653 C C . ILE A 1 91 ? -18.916 1.443 16.421 1.00 96.38 91 ILE A C 1
ATOM 655 O O . ILE A 1 91 ? -18.488 0.444 15.848 1.00 96.38 91 ILE A O 1
ATOM 659 N N . THR A 1 92 ? -18.990 2.634 15.835 1.00 95.94 92 THR A N 1
ATOM 660 C CA . THR A 1 92 ? -18.591 2.846 14.442 1.00 95.94 92 THR A CA 1
ATOM 661 C C . THR A 1 92 ? -17.148 3.334 14.364 1.00 95.94 92 THR A C 1
ATOM 663 O O . THR A 1 92 ? -16.813 4.378 14.929 1.00 95.94 92 THR A O 1
ATOM 666 N N . CYS A 1 93 ? -16.311 2.600 13.629 1.00 96.44 93 CYS A N 1
ATOM 667 C CA . CYS A 1 93 ? -15.007 3.063 13.155 1.00 96.44 93 CYS A CA 1
ATOM 668 C C . CYS A 1 93 ? -15.180 3.793 11.818 1.00 96.44 93 CYS A C 1
ATOM 670 O O . CYS A 1 93 ? -15.907 3.320 10.950 1.00 96.44 93 CYS A O 1
ATOM 672 N N . GLN A 1 94 ? -14.503 4.923 11.649 1.00 95.88 94 GLN A N 1
ATOM 673 C CA . GLN A 1 94 ? -14.586 5.781 10.471 1.00 95.88 94 GLN A CA 1
ATOM 674 C C . GLN A 1 94 ? -13.174 6.076 9.968 1.00 95.88 94 GLN A C 1
ATOM 676 O O . GLN A 1 94 ? -12.336 6.539 10.747 1.00 95.88 94 GLN A O 1
ATOM 681 N N . LEU A 1 95 ? -12.932 5.820 8.682 1.00 95.94 95 LEU A N 1
ATOM 682 C CA . LEU A 1 95 ? -11.742 6.299 7.984 1.00 95.94 95 LEU A CA 1
ATOM 683 C C . LEU A 1 95 ? -11.888 7.781 7.613 1.00 95.94 95 LEU A C 1
ATOM 685 O O . LEU A 1 95 ? -13.004 8.235 7.345 1.00 95.94 95 LEU A O 1
ATOM 689 N N . SER A 1 96 ? -10.774 8.517 7.570 1.00 94.12 96 SER A N 1
ATOM 690 C CA . SER A 1 96 ? -10.750 9.894 7.056 1.00 94.12 96 SER A CA 1
ATOM 691 C C . SER A 1 96 ? -11.073 9.968 5.565 1.00 94.12 96 SER A C 1
ATOM 693 O O . SER A 1 96 ? -11.731 10.916 5.152 1.00 94.12 96 SER A O 1
ATOM 695 N N . ASP A 1 97 ? -10.668 8.947 4.807 1.00 90.19 97 ASP A N 1
ATOM 696 C CA . ASP A 1 97 ? -10.832 8.816 3.359 1.00 90.19 97 ASP A CA 1
ATOM 697 C C . ASP A 1 97 ? -11.025 7.336 2.994 1.00 90.19 97 ASP A C 1
ATOM 699 O O . ASP A 1 97 ? -10.740 6.450 3.804 1.00 90.19 97 ASP A O 1
ATOM 703 N N . ALA A 1 98 ? -11.525 7.053 1.790 1.00 88.62 98 ALA A N 1
ATOM 704 C CA . ALA A 1 98 ? -11.624 5.676 1.307 1.00 88.62 98 ALA A CA 1
ATOM 705 C C . ALA A 1 98 ? -10.228 5.033 1.212 1.00 88.62 98 ALA A C 1
ATOM 707 O O . ALA A 1 98 ? -9.242 5.715 0.939 1.00 88.62 98 ALA A O 1
ATOM 708 N N . ALA A 1 99 ? -10.153 3.724 1.448 1.00 90.06 99 ALA A N 1
ATOM 709 C CA . ALA A 1 99 ? -8.921 2.954 1.325 1.00 90.06 99 ALA A CA 1
ATOM 710 C C . ALA A 1 99 ? -9.057 1.914 0.208 1.00 90.06 99 ALA A C 1
ATOM 712 O O . ALA A 1 99 ? -10.078 1.225 0.124 1.00 90.06 99 ALA A O 1
ATOM 713 N N . ASP A 1 100 ? -7.999 1.753 -0.585 1.00 89.75 100 ASP A N 1
ATOM 714 C CA . ASP A 1 100 ? -7.915 0.740 -1.649 1.00 89.75 100 ASP A CA 1
ATOM 715 C C . ASP A 1 100 ? -7.290 -0.576 -1.161 1.00 89.75 100 ASP A C 1
ATOM 717 O O . ASP A 1 100 ? -7.135 -1.545 -1.906 1.00 89.75 100 ASP A O 1
ATOM 721 N N . VAL A 1 101 ? -7.022 -0.650 0.143 1.00 91.69 101 VAL A N 1
ATOM 722 C CA . VAL A 1 101 ? -6.588 -1.848 0.858 1.00 91.69 101 VAL A CA 1
ATOM 723 C C . VAL A 1 101 ? -7.391 -2.032 2.144 1.00 91.69 101 VAL A C 1
ATOM 725 O O . VAL A 1 101 ? -7.868 -1.069 2.747 1.00 91.69 101 VAL A O 1
ATOM 728 N N . ASP A 1 102 ? -7.508 -3.281 2.592 1.00 94.06 102 ASP A N 1
ATOM 729 C CA . ASP A 1 102 ? -8.204 -3.611 3.835 1.00 94.06 102 ASP A CA 1
ATOM 730 C C . ASP A 1 102 ? -7.531 -2.957 5.051 1.00 94.06 102 ASP A C 1
ATOM 732 O O . ASP A 1 102 ? -6.330 -3.113 5.297 1.00 94.06 102 ASP A O 1
ATOM 736 N N . VAL A 1 103 ? -8.335 -2.295 5.884 1.00 94.50 103 VAL A N 1
ATOM 737 C CA . VAL A 1 103 ? -7.885 -1.697 7.142 1.00 94.50 103 VAL A CA 1
ATOM 738 C C . VAL A 1 103 ? -8.316 -2.577 8.310 1.00 94.50 103 VAL A C 1
ATOM 740 O O . VAL A 1 103 ? -9.497 -2.688 8.638 1.00 94.50 103 VAL A O 1
ATOM 743 N N . THR A 1 104 ? -7.334 -3.203 8.962 1.00 96.12 104 THR A N 1
ATOM 744 C CA . THR A 1 104 ? -7.544 -4.076 10.126 1.00 96.12 104 THR A CA 1
ATOM 745 C C . THR A 1 104 ? -7.454 -3.283 11.428 1.00 96.12 104 THR A C 1
ATOM 747 O O . THR A 1 104 ? -6.419 -2.692 11.732 1.00 96.12 104 THR A O 1
ATOM 750 N N . ILE A 1 105 ? -8.518 -3.316 12.230 1.00 97.12 105 ILE A N 1
ATOM 751 C CA . ILE A 1 105 ? -8.668 -2.523 13.453 1.00 97.12 105 ILE A CA 1
ATOM 752 C C . ILE A 1 105 ? -8.766 -3.470 14.658 1.00 97.12 105 ILE A C 1
ATOM 754 O O . ILE A 1 105 ? -9.852 -3.972 14.976 1.00 97.12 105 ILE A O 1
ATOM 758 N N . PRO A 1 106 ? -7.644 -3.756 15.344 1.00 97.94 106 PRO A N 1
ATOM 759 C CA . PRO A 1 106 ? -7.676 -4.516 16.584 1.00 97.94 106 PRO A CA 1
ATOM 760 C C . PRO A 1 106 ? -8.283 -3.677 17.713 1.00 97.94 106 PRO A C 1
ATOM 762 O O . PRO A 1 106 ? -8.002 -2.486 17.841 1.00 97.94 106 PRO A O 1
ATOM 765 N N . TYR A 1 107 ? -9.069 -4.309 18.581 1.00 96.75 107 TYR A N 1
ATOM 766 C CA . TYR A 1 107 ? -9.624 -3.666 19.770 1.00 96.75 107 TYR A CA 1
ATOM 767 C C . TYR A 1 107 ? -9.631 -4.609 20.970 1.00 96.75 107 TYR A C 1
ATOM 769 O O . TYR A 1 107 ? -9.631 -5.834 20.850 1.00 96.75 107 TYR A O 1
ATOM 777 N N . THR A 1 108 ? -9.644 -4.017 22.162 1.00 96.25 108 THR A N 1
ATOM 778 C CA . THR A 1 108 ? -9.792 -4.732 23.432 1.00 96.25 108 THR A CA 1
ATOM 779 C C . THR A 1 108 ? -10.719 -3.945 24.353 1.00 96.25 108 THR A C 1
ATOM 781 O O . THR A 1 108 ? -10.769 -2.717 24.289 1.00 96.25 108 THR A O 1
ATOM 784 N N . VAL A 1 109 ? -11.456 -4.644 25.219 1.00 96.19 109 VAL A N 1
ATOM 785 C CA . VAL A 1 109 ? -12.150 -4.016 26.353 1.00 96.19 109 VAL A CA 1
ATOM 786 C C . VAL A 1 109 ? -11.191 -4.034 27.541 1.00 96.19 109 VAL A C 1
ATOM 788 O O . VAL A 1 109 ? -10.647 -5.086 27.877 1.00 96.19 109 VAL A O 1
ATOM 791 N N . ASN A 1 110 ? -10.930 -2.871 28.138 1.00 94.62 110 ASN A N 1
ATOM 792 C CA . ASN A 1 110 ? -9.934 -2.749 29.202 1.00 94.62 110 ASN A CA 1
ATOM 793 C C . ASN A 1 110 ? -10.511 -3.085 30.592 1.00 94.62 110 ASN A C 1
ATOM 795 O O . ASN A 1 110 ? -11.720 -3.138 30.797 1.00 94.62 110 ASN A O 1
ATOM 799 N N . GLY A 1 111 ? -9.626 -3.287 31.572 1.00 93.31 111 GLY A N 1
ATOM 800 C CA . GLY A 1 111 ? -10.007 -3.698 32.931 1.00 93.31 111 GLY A CA 1
ATOM 801 C C . GLY A 1 111 ? -10.656 -2.615 33.801 1.00 93.31 111 GLY A C 1
ATOM 802 O O . GLY A 1 111 ? -10.980 -2.893 34.951 1.00 93.31 111 GLY A O 1
ATOM 803 N N . SER A 1 112 ? -10.823 -1.388 33.301 1.00 95.50 112 SER A N 1
ATOM 804 C CA . SER A 1 112 ? -11.570 -0.333 34.000 1.00 95.50 112 SER A CA 1
ATOM 805 C C . SER A 1 112 ? -13.070 -0.374 33.695 1.00 95.50 112 SER A C 1
ATOM 807 O O . SER A 1 112 ? -13.834 0.359 34.322 1.00 95.50 112 SER A O 1
ATOM 809 N N . SER A 1 113 ? -13.502 -1.219 32.755 1.00 95.50 113 SER A N 1
ATOM 810 C CA . SER A 1 113 ? -14.913 -1.471 32.480 1.00 95.50 113 SER A CA 1
ATOM 811 C C . SER A 1 113 ? -15.620 -2.067 33.699 1.00 95.50 113 SER A C 1
ATOM 813 O O . SER A 1 113 ? -15.126 -2.997 34.331 1.00 95.50 113 SER A O 1
ATOM 815 N N . THR A 1 114 ? -16.796 -1.531 34.022 1.00 96.38 114 THR A N 1
ATOM 816 C CA . THR A 1 114 ? -17.625 -2.000 35.145 1.00 96.38 114 THR A CA 1
ATOM 817 C C . THR A 1 114 ? -18.606 -3.103 34.751 1.00 96.38 114 THR A C 1
ATOM 819 O O . THR A 1 114 ? -19.117 -3.784 35.631 1.00 96.38 114 THR A O 1
ATOM 822 N N . ALA A 1 115 ? -18.878 -3.262 33.452 1.00 94.94 115 ALA A N 1
ATOM 823 C CA . ALA A 1 115 ? -19.697 -4.336 32.899 1.00 94.94 115 ALA A CA 1
ATOM 824 C C . ALA A 1 115 ? -18.839 -5.581 32.615 1.00 94.94 115 ALA A C 1
ATOM 826 O O . ALA A 1 115 ? -17.686 -5.464 32.192 1.00 94.94 115 ALA A O 1
ATOM 827 N N . ALA A 1 116 ? -19.404 -6.767 32.810 1.00 94.31 116 ALA A N 1
ATOM 828 C CA . ALA A 1 116 ? -18.756 -8.058 32.636 1.00 94.31 116 ALA A CA 1
ATOM 829 C C . ALA A 1 116 ? -19.138 -8.724 31.302 1.00 94.31 116 ALA A C 1
ATOM 831 O O . ALA A 1 116 ? -20.314 -8.889 30.973 1.00 94.31 116 ALA A O 1
ATOM 832 N N . LEU A 1 117 ? -18.128 -9.180 30.552 1.00 93.56 117 LEU A N 1
ATOM 833 C CA . LEU A 1 117 ? -18.322 -9.966 29.332 1.00 93.56 117 LEU A CA 1
ATOM 834 C C . LEU A 1 117 ? -19.118 -11.247 29.637 1.00 93.56 117 LEU A C 1
ATOM 836 O O . LEU A 1 117 ? -18.879 -11.901 30.649 1.00 93.56 117 LEU A O 1
ATOM 840 N N . THR A 1 118 ? -20.026 -11.628 28.740 1.00 92.25 118 THR A N 1
ATOM 841 C CA . THR A 1 118 ? -20.973 -12.762 28.823 1.00 92.25 118 THR A CA 1
ATOM 842 C C . THR A 1 118 ? -22.098 -12.644 29.854 1.00 92.25 118 THR A C 1
ATOM 844 O O . THR A 1 118 ? -23.106 -13.327 29.691 1.00 92.25 118 THR A O 1
ATOM 847 N N . THR A 1 119 ? -21.970 -11.772 30.859 1.00 93.62 119 THR A N 1
ATOM 848 C CA . THR A 1 119 ? -23.048 -11.485 31.822 1.00 93.62 119 THR A CA 1
ATOM 849 C C . THR A 1 119 ? -23.843 -10.253 31.404 1.00 93.62 119 THR A C 1
ATOM 851 O O . THR A 1 119 ? -25.058 -10.334 31.270 1.00 93.62 119 THR A O 1
ATOM 854 N N . ASP A 1 120 ? -23.150 -9.139 31.155 1.00 93.75 120 ASP A N 1
ATOM 855 C CA . ASP A 1 120 ? -23.773 -7.846 30.856 1.00 93.75 120 ASP A CA 1
ATOM 856 C C . ASP A 1 120 ? -23.760 -7.537 29.354 1.00 93.75 120 ASP A C 1
ATOM 858 O O . ASP A 1 120 ? -24.639 -6.848 28.843 1.00 93.75 120 ASP A O 1
ATOM 862 N N . TYR A 1 121 ? -22.758 -8.039 28.623 1.00 93.75 121 TYR A N 1
ATOM 863 C CA . TYR A 1 121 ? -22.646 -7.820 27.183 1.00 93.75 121 TYR A CA 1
ATOM 864 C C . TYR A 1 121 ? -21.924 -8.959 26.462 1.00 93.75 121 TYR A C 1
ATOM 866 O O . TYR A 1 121 ? -21.112 -9.694 27.029 1.00 93.75 121 TYR A O 1
ATOM 874 N N . THR A 1 122 ? -22.171 -9.046 25.160 1.00 94.50 122 THR A N 1
ATOM 875 C CA . THR A 1 122 ? -21.327 -9.755 24.195 1.00 94.50 122 THR A CA 1
ATOM 876 C C . THR A 1 122 ? -20.756 -8.744 23.212 1.00 94.50 122 THR A C 1
ATOM 878 O O . THR A 1 122 ? -21.365 -7.705 22.967 1.00 94.50 122 THR A O 1
ATOM 881 N N . ILE A 1 123 ? -19.600 -9.041 22.634 1.00 95.44 123 ILE A N 1
ATOM 882 C CA . ILE A 1 123 ? -18.964 -8.210 21.612 1.00 95.44 123 ILE A CA 1
ATOM 883 C C . ILE A 1 123 ? -18.471 -9.119 20.492 1.00 95.44 123 ILE A C 1
ATOM 885 O O . ILE A 1 123 ? -18.164 -10.288 20.737 1.00 95.44 123 ILE A O 1
ATOM 889 N N . GLU A 1 124 ? -18.418 -8.595 19.272 1.00 93.25 124 GLU A N 1
ATOM 890 C CA . GLU A 1 124 ? -17.810 -9.310 18.153 1.00 93.25 124 GLU A CA 1
ATOM 891 C C . GLU A 1 124 ? -16.328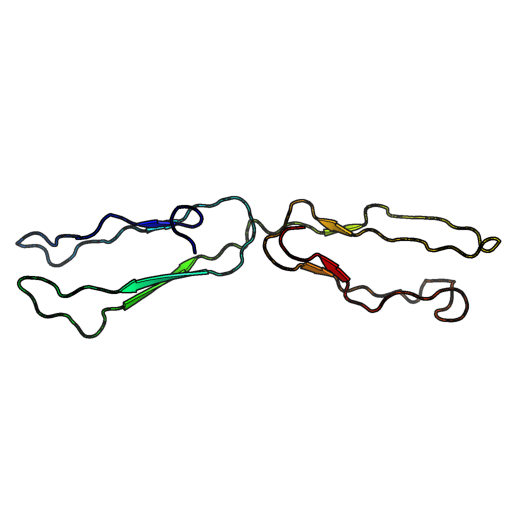 -9.606 18.435 1.00 93.25 124 GLU A C 1
ATOM 893 O O . GLU A 1 124 ? -15.720 -9.048 19.359 1.00 93.25 124 GLU A O 1
ATOM 898 N N . ALA A 1 125 ? -15.740 -10.521 17.667 1.00 92.50 125 ALA A N 1
ATOM 899 C CA . ALA A 1 125 ? -14.327 -10.842 17.801 1.00 92.50 125 ALA A CA 1
ATOM 900 C C . ALA A 1 125 ? -13.462 -9.745 17.165 1.00 92.50 125 ALA A C 1
ATOM 902 O O . ALA A 1 125 ? -13.729 -9.300 16.054 1.00 92.50 125 ALA A O 1
ATOM 903 N N . SER A 1 126 ? -12.388 -9.355 17.854 1.00 95.62 126 SER A N 1
ATOM 904 C CA . SER A 1 126 ? -11.351 -8.500 17.272 1.00 95.62 126 SER A CA 1
ATOM 905 C C . SER A 1 126 ? -10.468 -9.311 16.312 1.00 95.62 126 SER A C 1
ATOM 907 O O . SER A 1 126 ? -10.099 -10.438 16.661 1.00 95.62 126 SER A O 1
ATOM 909 N N . PRO A 1 127 ? -10.027 -8.733 15.178 1.00 97.00 127 PRO A N 1
ATOM 910 C CA . PRO A 1 127 ? -10.239 -7.345 14.739 1.00 97.00 127 PRO A CA 1
ATOM 911 C C . PRO A 1 127 ? -11.520 -7.140 13.912 1.00 97.00 127 PRO A C 1
ATOM 913 O O . PRO A 1 127 ? -12.029 -8.081 13.311 1.00 97.00 127 PRO A O 1
ATOM 916 N N . VAL A 1 128 ? -11.974 -5.884 13.808 1.00 95.25 128 VAL A N 1
ATOM 917 C CA . VAL A 1 128 ? -12.883 -5.472 12.719 1.00 95.25 128 VAL A CA 1
ATOM 918 C C . VAL A 1 128 ? -12.046 -5.125 11.490 1.00 95.25 128 VAL A C 1
ATOM 920 O O . VAL A 1 128 ? -10.935 -4.610 11.623 1.00 95.25 128 VAL A O 1
ATOM 923 N N . VAL A 1 129 ? -12.576 -5.388 10.298 1.00 95.00 129 VAL A N 1
ATOM 924 C CA . VAL A 1 129 ? -11.947 -5.020 9.025 1.00 95.00 129 VAL A CA 1
ATOM 925 C C . VAL A 1 129 ? -12.869 -4.070 8.268 1.00 95.00 129 VAL A C 1
ATOM 927 O O . VAL A 1 129 ? -14.043 -4.384 8.075 1.00 95.00 129 VAL A O 1
ATOM 930 N N . ILE A 1 130 ? -12.341 -2.919 7.847 1.00 92.69 130 ILE A N 1
ATOM 931 C CA . ILE A 1 130 ? -12.955 -2.096 6.797 1.00 92.69 130 ILE A CA 1
ATOM 932 C C . ILE A 1 130 ? -12.332 -2.566 5.488 1.00 92.69 130 ILE A C 1
ATOM 934 O O . ILE A 1 130 ? -11.120 -2.446 5.313 1.00 92.69 130 ILE A O 1
ATOM 938 N N . THR A 1 131 ? -13.134 -3.183 4.626 1.00 89.75 131 THR A N 1
ATOM 939 C CA . THR A 1 131 ? -12.644 -3.753 3.369 1.00 89.75 131 THR A CA 1
ATOM 940 C C . THR A 1 131 ? -12.342 -2.662 2.352 1.00 89.75 131 THR A C 1
ATOM 942 O O . THR A 1 131 ? -13.028 -1.644 2.331 1.00 89.75 131 THR A O 1
ATOM 945 N N . ALA A 1 132 ? -11.365 -2.898 1.483 1.00 84.56 132 ALA A N 1
ATOM 946 C CA . ALA A 1 132 ? -11.049 -1.995 0.382 1.00 84.56 132 ALA A CA 1
ATOM 947 C C . ALA A 1 132 ? -12.293 -1.625 -0.454 1.00 84.56 132 ALA A C 1
ATOM 949 O O . ALA A 1 132 ? -13.145 -2.477 -0.732 1.00 84.56 132 ALA A O 1
ATOM 950 N N . GLY A 1 133 ? -12.377 -0.364 -0.890 1.00 67.12 133 GLY A N 1
ATOM 951 C CA . GLY A 1 133 ? -13.398 0.108 -1.832 1.00 67.12 133 GLY A CA 1
ATOM 952 C C . GLY A 1 133 ? -14.832 0.232 -1.288 1.00 67.12 133 GLY A C 1
ATOM 953 O O . GLY A 1 133 ? -15.767 0.285 -2.093 1.00 67.12 133 GLY A O 1
ATOM 954 N N . THR A 1 134 ? -15.026 0.259 0.039 1.00 56.91 134 THR A N 1
ATOM 955 C CA . THR A 1 134 ? -16.327 0.548 0.690 1.00 56.91 134 THR A CA 1
ATOM 956 C C . THR A 1 134 ? -16.471 1.983 1.157 1.00 56.91 134 THR A C 1
ATOM 958 O O . THR A 1 134 ? -15.488 2.500 1.732 1.00 56.91 134 THR A O 1
#

pLDDT: mean 93.55, std 5.74, range [56.91, 98.38]

Sequence (134 aa):
AALTTDYTIETSPVVITAGSTTTTITITVINNNTYEGDETVIVDMGVPTNSDKGATSQHTLTITDEGDRATVQFTASTQSGTEDTAGTLTITCQLSDAADVDVTIPYTVNGSSTAALTTDYTIEASPVVITAGT